Protein AF-A0A2H0P952-F1 (afdb_monomer_lite)

Sequence (73 aa):
SLLPVGLMQTIASVDKGYWYARSPEFLQLPLMATLRWLRVPGDAVFAIGAVALVLFILGLATGHSYAEKTEAA

Foldseek 3Di:
DCVVLVVVLVVCCVPPNNCRSPDPVNCVPPVNVVVVVVCVVVVVVVVVVVVVVVVLVVCVVVVVNDDDPPDPD

Structure (mmCIF, N/CA/C/O backbone):
data_AF-A0A2H0P952-F1
#
_entry.id   AF-A0A2H0P952-F1
#
loop_
_atom_site.group_PDB
_atom_site.id
_atom_site.type_symbol
_atom_site.label_atom_id
_atom_site.label_alt_id
_atom_site.label_comp_id
_atom_site.label_asym_id
_atom_site.label_entity_id
_atom_site.label_seq_id
_atom_site.pdbx_PDB_ins_code
_atom_site.Cartn_x
_atom_site.Cartn_y
_atom_site.Cartn_z
_atom_site.occupancy
_atom_site.B_iso_or_equiv
_atom_site.auth_seq_id
_atom_site.auth_comp_id
_atom_site.auth_asym_id
_atom_site.auth_atom_id
_atom_site.pdbx_PDB_model_num
ATOM 1 N N . SER A 1 1 ? 2.370 -3.095 -3.430 1.00 62.22 1 SER A N 1
ATOM 2 C CA . SER A 1 1 ? 3.300 -2.008 -3.080 1.00 62.22 1 SER A CA 1
ATOM 3 C C . SER A 1 1 ? 3.365 -1.019 -4.238 1.00 62.22 1 SER A C 1
ATOM 5 O O . SER A 1 1 ? 3.647 -1.410 -5.362 1.00 62.22 1 SER A O 1
ATOM 7 N N . LEU A 1 2 ? 3.015 0.250 -4.001 1.00 76.75 2 LEU A N 1
ATOM 8 C CA . LEU A 1 2 ? 2.913 1.247 -5.081 1.00 76.75 2 LEU A CA 1
ATOM 9 C C . LEU A 1 2 ? 4.283 1.731 -5.570 1.00 76.75 2 LEU A C 1
ATOM 11 O O . LEU A 1 2 ? 4.465 1.956 -6.760 1.00 76.75 2 LEU A O 1
ATOM 15 N N . LEU A 1 3 ? 5.252 1.840 -4.660 1.00 88.50 3 LEU A N 1
ATOM 16 C CA . LEU A 1 3 ? 6.562 2.416 -4.954 1.00 88.50 3 LEU A CA 1
ATOM 17 C C . LEU A 1 3 ? 7.407 1.549 -5.913 1.00 88.50 3 LEU A C 1
ATOM 19 O O . LEU A 1 3 ? 7.873 2.090 -6.912 1.00 88.50 3 LEU A O 1
ATOM 23 N N . PRO A 1 4 ? 7.551 0.219 -5.720 1.00 88.38 4 PRO A N 1
ATOM 24 C CA . PRO A 1 4 ? 8.331 -0.612 -6.644 1.00 88.38 4 PRO A CA 1
ATOM 25 C C . PRO A 1 4 ? 7.699 -0.720 -8.038 1.00 88.38 4 PRO A C 1
ATOM 27 O O . PRO A 1 4 ? 8.399 -0.676 -9.045 1.00 88.38 4 PRO A O 1
ATOM 30 N N . VAL A 1 5 ? 6.366 -0.827 -8.104 1.00 90.25 5 VAL A N 1
ATOM 31 C CA . VAL A 1 5 ? 5.628 -0.877 -9.376 1.00 90.25 5 VAL A CA 1
ATOM 32 C C . VAL A 1 5 ? 5.740 0.457 -10.115 1.00 90.25 5 VAL A C 1
ATOM 34 O O . VAL A 1 5 ? 6.013 0.462 -11.311 1.00 90.25 5 VAL A O 1
ATOM 37 N N . GLY A 1 6 ? 5.590 1.582 -9.408 1.00 90.31 6 GLY A N 1
ATOM 38 C CA . GLY A 1 6 ? 5.740 2.918 -9.983 1.00 90.31 6 GLY A CA 1
ATOM 39 C C . GLY A 1 6 ? 7.153 3.178 -10.501 1.00 90.31 6 GLY A C 1
ATOM 40 O O . GLY A 1 6 ? 7.307 3.681 -11.608 1.00 90.31 6 GLY A O 1
ATOM 41 N N . LEU A 1 7 ? 8.189 2.763 -9.763 1.00 93.31 7 LEU A N 1
ATOM 42 C CA . LEU A 1 7 ? 9.575 2.901 -10.215 1.00 93.31 7 LEU A CA 1
ATOM 43 C C . LEU A 1 7 ? 9.832 2.109 -11.504 1.00 93.31 7 LEU A C 1
ATOM 45 O O . LEU A 1 7 ? 10.414 2.642 -12.445 1.00 93.31 7 LEU A O 1
ATOM 49 N N . MET A 1 8 ? 9.345 0.869 -11.586 1.00 91.12 8 MET A N 1
ATOM 50 C CA . MET A 1 8 ? 9.475 0.081 -12.813 1.00 91.12 8 MET A CA 1
ATOM 51 C C . MET A 1 8 ? 8.663 0.649 -13.977 1.00 91.12 8 MET A C 1
ATOM 53 O O . MET A 1 8 ? 9.133 0.594 -15.107 1.00 91.12 8 MET A O 1
ATOM 57 N N . GLN A 1 9 ? 7.474 1.207 -13.733 1.00 92.00 9 GLN A N 1
ATOM 58 C CA . GLN A 1 9 ? 6.706 1.906 -14.770 1.00 92.00 9 GLN A CA 1
ATOM 59 C C . GLN A 1 9 ? 7.450 3.138 -15.289 1.00 92.00 9 GLN A C 1
ATOM 61 O O . GLN A 1 9 ? 7.463 3.377 -16.496 1.00 92.00 9 GLN A O 1
ATOM 66 N N . THR A 1 10 ? 8.099 3.901 -14.407 1.00 93.75 10 THR A N 1
ATOM 67 C CA . THR A 1 10 ? 8.910 5.062 -14.795 1.00 93.75 10 THR A CA 1
ATOM 68 C C . THR A 1 10 ? 10.102 4.638 -15.646 1.00 93.75 10 THR A C 1
ATOM 70 O O . THR A 1 10 ? 10.299 5.196 -16.721 1.00 93.75 10 THR A O 1
ATOM 73 N N . ILE A 1 11 ? 10.846 3.612 -15.224 1.00 94.00 11 ILE A N 1
ATOM 74 C CA . ILE A 1 11 ? 11.979 3.076 -15.995 1.00 94.00 11 ILE A CA 1
ATOM 75 C C . ILE A 1 11 ? 11.500 2.558 -17.359 1.00 94.00 11 ILE A C 1
ATOM 77 O O . ILE A 1 11 ? 12.014 2.970 -18.393 1.00 94.00 11 ILE A O 1
ATOM 81 N N . ALA A 1 12 ? 10.439 1.747 -17.389 1.00 91.56 12 ALA A N 1
ATOM 82 C CA . ALA A 1 12 ? 9.871 1.233 -18.635 1.00 91.56 12 ALA A CA 1
ATOM 83 C C . ALA A 1 12 ? 9.369 2.348 -19.569 1.00 91.56 12 ALA A C 1
ATOM 85 O O . ALA A 1 12 ? 9.455 2.212 -20.790 1.00 91.56 12 ALA A O 1
ATOM 86 N N . SER A 1 13 ? 8.877 3.460 -19.010 1.00 93.12 13 SER A N 1
ATOM 87 C CA . SER A 1 13 ? 8.449 4.627 -19.789 1.00 93.12 13 SER A CA 1
ATOM 88 C C . SER A 1 13 ? 9.628 5.323 -20.465 1.00 93.12 13 SER A C 1
ATOM 90 O O . SER A 1 13 ? 9.469 5.810 -21.582 1.00 93.12 13 SER A O 1
ATOM 92 N N . VAL A 1 14 ? 10.794 5.356 -19.811 1.00 94.44 14 VAL A N 1
ATOM 93 C CA . VAL A 1 14 ? 12.034 5.925 -20.361 1.00 94.44 14 VAL A CA 1
ATOM 94 C C . VAL A 1 14 ? 12.631 5.001 -21.425 1.00 94.44 14 VAL A C 1
ATOM 96 O O . VAL A 1 14 ? 12.978 5.468 -22.505 1.00 94.44 14 VAL A O 1
ATOM 99 N N . ASP A 1 15 ? 12.685 3.694 -21.165 1.00 9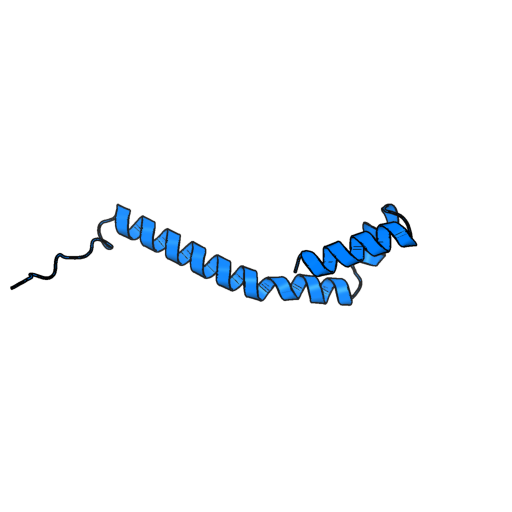3.38 15 ASP A N 1
ATOM 100 C CA . ASP A 1 15 ? 13.381 2.739 -22.039 1.00 93.38 15 ASP A CA 1
ATOM 101 C C . ASP A 1 15 ? 12.584 2.349 -23.293 1.00 93.38 15 ASP A C 1
ATOM 103 O O . ASP A 1 15 ? 13.155 2.093 -24.355 1.00 93.38 15 ASP A O 1
ATOM 107 N N . LYS A 1 16 ? 11.258 2.222 -23.165 1.00 91.38 16 LYS A N 1
ATOM 108 C CA . LYS A 1 16 ? 10.371 1.668 -24.208 1.00 91.38 16 LYS A CA 1
ATOM 109 C C . LYS A 1 16 ? 9.213 2.595 -24.577 1.00 91.38 16 LYS A C 1
ATOM 111 O O . LYS A 1 16 ? 8.445 2.287 -25.489 1.00 91.38 16 LYS A O 1
ATOM 116 N N . GLY A 1 17 ? 9.103 3.741 -23.910 1.00 92.50 17 GLY A N 1
ATOM 117 C CA . GLY A 1 17 ? 8.019 4.694 -24.091 1.00 92.50 17 GLY A CA 1
ATOM 118 C C . GLY A 1 17 ? 6.826 4.426 -23.174 1.00 92.50 17 GLY A C 1
ATOM 119 O O . GLY A 1 17 ? 6.578 3.315 -22.702 1.00 92.50 17 GLY A O 1
ATOM 120 N N . TYR A 1 18 ? 6.042 5.478 -22.942 1.00 91.50 18 TYR A N 1
ATOM 121 C CA . TYR A 1 18 ? 4.903 5.453 -22.021 1.00 91.50 18 TYR A CA 1
ATOM 122 C C . TYR A 1 18 ? 3.829 4.418 -22.384 1.00 91.50 18 TYR A C 1
ATOM 124 O O . TYR A 1 18 ? 3.217 3.809 -21.506 1.00 91.50 18 TYR A O 1
ATOM 132 N N . TRP A 1 19 ? 3.613 4.206 -23.684 1.00 92.38 19 TRP A N 1
ATOM 133 C CA . TRP A 1 19 ? 2.643 3.239 -24.195 1.00 92.38 19 TRP A CA 1
ATOM 134 C C . TRP A 1 19 ? 2.955 1.818 -23.705 1.00 92.38 19 TRP A C 1
ATOM 136 O O . TRP A 1 19 ? 2.038 1.094 -23.327 1.00 92.38 19 TRP A O 1
ATOM 146 N N . TYR A 1 20 ? 4.240 1.456 -23.635 1.00 91.56 20 TYR A N 1
ATOM 147 C CA . TYR A 1 20 ? 4.698 0.149 -23.177 1.00 91.56 20 TYR A CA 1
ATOM 148 C C . TYR A 1 20 ? 4.576 0.009 -21.656 1.00 91.56 20 TYR A C 1
ATOM 150 O O . TYR A 1 20 ? 4.080 -0.993 -21.157 1.00 91.56 20 TYR A O 1
ATOM 158 N N . ALA A 1 21 ? 4.933 1.043 -20.892 1.00 90.94 21 ALA A N 1
ATOM 159 C CA . ALA A 1 21 ? 4.788 1.023 -19.431 1.00 90.94 21 ALA A CA 1
ATOM 160 C C . ALA A 1 21 ? 3.328 0.882 -18.951 1.00 90.94 21 ALA A C 1
ATOM 162 O O . ALA A 1 21 ? 3.069 0.450 -17.825 1.00 90.94 21 ALA A O 1
ATOM 163 N N . ARG A 1 22 ? 2.367 1.261 -19.802 1.00 90.69 22 ARG A N 1
ATOM 164 C CA . ARG A 1 22 ? 0.919 1.126 -19.581 1.00 90.69 22 ARG A CA 1
ATOM 165 C C . ARG A 1 22 ? 0.322 -0.122 -20.236 1.00 90.69 22 ARG A C 1
ATOM 167 O O . ARG A 1 22 ? -0.883 -0.335 -20.108 1.00 90.69 22 ARG A O 1
ATOM 174 N N . SER A 1 23 ? 1.119 -0.910 -20.951 1.00 92.56 23 SER A N 1
ATOM 175 C CA . SER A 1 23 ? 0.604 -1.991 -21.777 1.00 92.56 23 SER A CA 1
ATOM 176 C C . SER A 1 23 ? 0.213 -3.221 -20.942 1.00 92.56 23 SER A C 1
ATOM 178 O O . SER A 1 23 ? 0.745 -3.433 -19.841 1.00 92.56 23 SER A O 1
ATOM 180 N N . PRO A 1 24 ? -0.721 -4.057 -21.433 1.00 89.56 24 PRO A N 1
ATOM 181 C CA . PRO A 1 24 ? -1.084 -5.304 -20.769 1.00 89.56 24 PRO A CA 1
ATOM 182 C C . PRO A 1 24 ? 0.116 -6.234 -20.586 1.00 89.56 24 PRO A C 1
ATOM 184 O O . PRO A 1 24 ? 0.241 -6.856 -19.536 1.00 89.56 24 PRO A O 1
ATOM 187 N N . GLU A 1 25 ? 1.021 -6.282 -21.563 1.00 89.62 25 GLU A N 1
ATOM 188 C CA . GLU A 1 25 ? 2.209 -7.137 -21.550 1.00 89.62 25 GLU A CA 1
ATOM 189 C C . GLU A 1 25 ? 3.124 -6.792 -20.374 1.00 89.62 25 GLU A C 1
ATOM 191 O O . GLU A 1 25 ? 3.611 -7.687 -19.688 1.00 89.62 25 GLU A O 1
ATOM 196 N N . PHE A 1 26 ? 3.307 -5.500 -20.089 1.00 90.19 26 P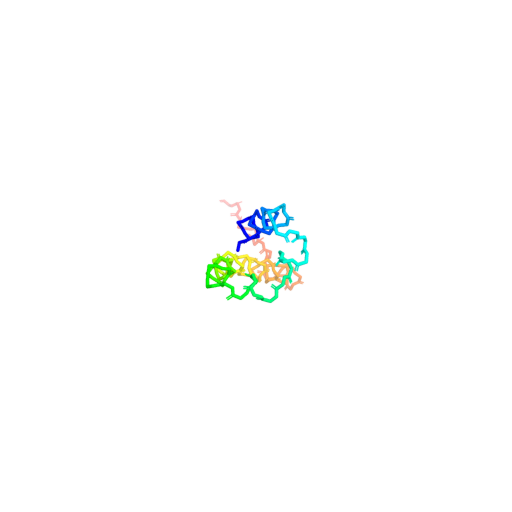HE A N 1
ATOM 197 C CA . PHE A 1 26 ? 4.093 -5.044 -18.949 1.00 90.19 26 PHE A CA 1
ATOM 198 C C . PHE A 1 26 ? 3.371 -5.293 -17.616 1.00 90.19 26 PHE A C 1
ATOM 200 O O . PHE A 1 26 ? 3.962 -5.806 -16.668 1.00 90.19 26 PHE A O 1
ATOM 207 N N . LEU A 1 27 ? 2.075 -4.980 -17.521 1.00 89.62 27 LEU A N 1
ATOM 208 C CA . LEU A 1 27 ? 1.310 -5.105 -16.270 1.00 89.62 27 LEU A CA 1
ATOM 209 C C . LEU A 1 27 ? 1.001 -6.557 -15.869 1.00 89.62 27 LEU A C 1
ATOM 211 O O . LEU A 1 27 ? 0.771 -6.834 -14.685 1.00 89.62 27 LEU A O 1
ATOM 215 N N . GLN A 1 28 ? 0.982 -7.477 -16.832 1.00 90.94 28 GLN A N 1
ATOM 216 C CA . GLN A 1 28 ? 0.747 -8.907 -16.617 1.00 90.94 28 GLN A CA 1
ATOM 217 C C . GLN A 1 28 ? 2.028 -9.693 -16.322 1.00 90.94 28 GLN A C 1
ATOM 219 O O . GLN A 1 28 ? 1.948 -10.888 -16.042 1.00 90.94 28 GLN A O 1
ATOM 224 N N . LEU A 1 29 ? 3.197 -9.040 -16.315 1.00 91.62 29 LEU A N 1
ATOM 225 C CA . LEU A 1 29 ? 4.443 -9.679 -15.905 1.00 91.62 29 LEU A CA 1
ATOM 226 C C . LEU A 1 29 ? 4.283 -10.340 -14.520 1.00 91.62 29 LEU A C 1
ATOM 228 O O . LEU A 1 29 ? 3.723 -9.728 -13.601 1.00 91.62 29 LEU A O 1
ATOM 232 N N . PRO A 1 30 ? 4.829 -11.552 -14.317 1.00 89.94 30 PRO A N 1
ATOM 233 C CA . PRO A 1 30 ? 4.703 -12.275 -13.051 1.00 89.94 30 PRO A CA 1
ATOM 234 C C . PRO A 1 30 ? 5.272 -11.474 -11.871 1.00 89.94 30 PRO A C 1
ATOM 236 O O . PRO A 1 30 ? 4.692 -11.460 -10.789 1.00 89.94 30 PRO A O 1
ATOM 239 N N . LEU A 1 31 ? 6.341 -10.703 -12.097 1.00 89.88 31 LEU A N 1
ATOM 240 C CA . LEU A 1 31 ? 6.897 -9.784 -11.102 1.00 89.88 31 LEU A CA 1
ATOM 241 C C . LEU A 1 31 ? 5.897 -8.690 -10.680 1.00 89.88 31 LEU A C 1
ATOM 243 O O . LEU A 1 31 ? 5.781 -8.382 -9.49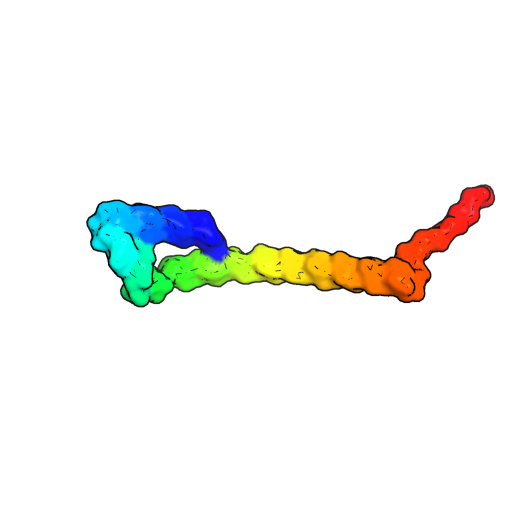3 1.00 89.88 31 LEU A O 1
ATOM 247 N N . MET A 1 32 ? 5.133 -8.128 -11.624 1.00 90.12 32 MET A N 1
ATOM 248 C CA . MET A 1 32 ? 4.107 -7.117 -11.331 1.00 90.12 32 MET A CA 1
ATOM 249 C C . MET A 1 32 ? 2.947 -7.704 -10.532 1.00 90.12 32 MET A C 1
ATOM 251 O O . MET A 1 32 ? 2.359 -7.014 -9.697 1.00 90.12 32 MET A O 1
ATOM 255 N N . ALA A 1 33 ? 2.603 -8.972 -10.767 1.00 89.75 33 ALA A N 1
ATOM 256 C CA . ALA A 1 33 ? 1.636 -9.680 -9.939 1.00 89.75 33 ALA A CA 1
ATOM 257 C C . ALA A 1 33 ? 2.153 -9.802 -8.497 1.00 89.75 33 ALA A C 1
ATOM 259 O O . ALA A 1 33 ? 1.478 -9.342 -7.577 1.00 89.75 33 ALA A O 1
ATOM 260 N N . THR A 1 34 ? 3.374 -10.304 -8.296 1.00 91.44 34 THR A N 1
ATOM 261 C CA . THR A 1 34 ? 3.978 -10.452 -6.961 1.00 91.44 34 THR A CA 1
ATOM 262 C C . THR A 1 34 ? 4.024 -9.130 -6.191 1.00 91.44 34 THR A C 1
ATOM 264 O O . THR A 1 34 ? 3.620 -9.061 -5.031 1.00 91.44 34 THR A O 1
ATOM 267 N N . LEU A 1 35 ? 4.448 -8.041 -6.837 1.00 91.00 35 LEU A N 1
ATOM 268 C CA . LEU A 1 35 ? 4.527 -6.727 -6.191 1.00 91.00 35 LEU A CA 1
ATOM 269 C C . LEU A 1 35 ? 3.153 -6.129 -5.867 1.00 91.00 35 LEU A C 1
ATOM 271 O O . LEU A 1 35 ? 3.002 -5.424 -4.865 1.00 91.00 35 LEU A O 1
ATOM 275 N N . ARG A 1 36 ? 2.124 -6.413 -6.672 1.00 89.00 36 ARG A N 1
ATOM 276 C CA . ARG A 1 36 ? 0.742 -6.054 -6.324 1.00 89.00 36 ARG A CA 1
ATOM 277 C C . ARG A 1 36 ? 0.278 -6.820 -5.090 1.00 89.00 36 ARG A C 1
ATOM 279 O O . ARG A 1 36 ? -0.180 -6.185 -4.142 1.00 89.00 36 ARG A O 1
ATOM 286 N N . TRP A 1 37 ? 0.489 -8.133 -5.059 1.00 90.88 37 TRP A N 1
ATOM 287 C CA . TRP A 1 37 ? 0.111 -8.991 -3.932 1.00 90.88 37 TRP A CA 1
ATOM 288 C C . TRP A 1 37 ? 0.823 -8.631 -2.628 1.00 90.88 37 TRP A C 1
ATOM 290 O O . TRP A 1 37 ? 0.204 -8.675 -1.570 1.00 90.88 37 TRP A O 1
ATOM 300 N N . LEU A 1 38 ? 2.061 -8.135 -2.693 1.00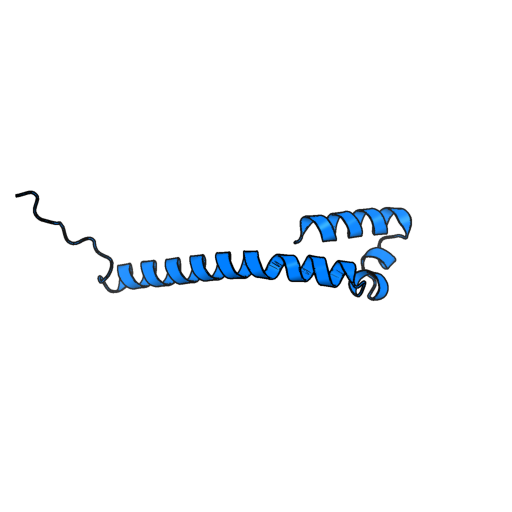 93.00 38 LEU A N 1
ATOM 301 C CA . LEU A 1 38 ? 2.787 -7.632 -1.522 1.00 93.00 38 LEU A CA 1
ATOM 302 C C . LEU A 1 38 ? 2.070 -6.465 -0.810 1.00 93.00 38 LEU A C 1
ATOM 304 O O . LEU A 1 38 ? 2.395 -6.140 0.327 1.00 93.00 38 LEU A O 1
ATOM 308 N N . ARG A 1 39 ? 1.100 -5.804 -1.459 1.00 90.00 39 ARG A N 1
ATOM 309 C CA . ARG A 1 39 ? 0.273 -4.765 -0.822 1.00 90.00 39 ARG A CA 1
ATOM 310 C C . ARG A 1 39 ? -0.754 -5.337 0.160 1.00 90.00 39 ARG A C 1
ATOM 312 O O . ARG A 1 39 ? -1.044 -4.696 1.164 1.00 90.00 39 ARG A O 1
ATOM 319 N N . VAL A 1 40 ? -1.281 -6.525 -0.133 1.00 93.94 40 VAL A N 1
ATOM 320 C CA . VAL A 1 40 ? -2.451 -7.100 0.544 1.00 93.94 40 VAL A CA 1
ATOM 321 C C . VAL A 1 40 ? -2.263 -7.234 2.061 1.00 93.94 40 VAL A C 1
ATOM 323 O O . VAL A 1 40 ? -3.184 -6.859 2.782 1.00 93.94 40 VAL A O 1
ATOM 326 N N . PRO A 1 41 ? -1.099 -7.663 2.590 1.00 95.00 41 PRO A N 1
ATOM 327 C CA . PRO A 1 41 ? -0.897 -7.726 4.038 1.00 95.00 41 PRO A CA 1
ATOM 328 C C . PRO A 1 41 ? -1.012 -6.357 4.721 1.00 95.00 41 PRO A C 1
ATOM 330 O O . PRO A 1 41 ? -1.625 -6.241 5.778 1.00 95.00 41 PRO A O 1
ATOM 333 N N . GLY A 1 42 ? -0.459 -5.308 4.104 1.00 93.06 42 GLY A N 1
ATOM 334 C CA . GLY A 1 42 ? -0.536 -3.946 4.636 1.00 93.06 42 GLY A CA 1
ATOM 335 C C . GLY A 1 42 ? -1.956 -3.383 4.577 1.00 93.06 42 GLY A C 1
ATOM 336 O O . GLY A 1 42 ? -2.422 -2.797 5.552 1.00 93.06 42 GLY A O 1
ATOM 337 N N . ASP A 1 43 ? -2.662 -3.618 3.467 1.00 95.00 43 ASP A N 1
ATOM 338 C CA . ASP A 1 43 ? -4.065 -3.219 3.327 1.00 95.00 43 ASP A CA 1
ATOM 339 C C . ASP A 1 43 ? -4.963 -3.945 4.346 1.00 95.00 43 ASP A C 1
ATOM 341 O O . ASP A 1 43 ? -5.871 -3.330 4.898 1.00 95.00 43 ASP A O 1
ATOM 345 N N . ALA A 1 44 ? -4.689 -5.217 4.654 1.00 96.00 44 ALA A N 1
ATOM 346 C CA . ALA A 1 44 ? -5.429 -5.974 5.663 1.00 96.00 44 ALA A CA 1
ATOM 347 C C . ALA A 1 44 ? -5.248 -5.390 7.074 1.00 96.00 44 ALA A C 1
ATOM 349 O O . ALA A 1 44 ? -6.232 -5.173 7.779 1.00 96.00 44 ALA A O 1
ATOM 350 N N . VAL A 1 45 ? -4.010 -5.074 7.475 1.00 97.12 45 VAL A N 1
ATOM 351 C CA . VAL A 1 45 ? -3.732 -4.428 8.772 1.00 97.12 45 VAL A CA 1
ATOM 352 C C . VAL A 1 45 ? -4.408 -3.058 8.856 1.00 97.12 45 VAL A C 1
ATOM 354 O O . VAL A 1 45 ? -5.054 -2.746 9.856 1.00 97.12 45 VAL A O 1
ATOM 357 N N . PHE A 1 46 ? -4.309 -2.255 7.794 1.00 96.50 46 PHE A N 1
ATOM 358 C CA . PHE A 1 46 ? -4.961 -0.948 7.729 1.00 96.50 46 PHE A CA 1
ATOM 359 C C . PHE A 1 46 ? -6.490 -1.061 7.830 1.00 96.50 46 PHE A C 1
ATOM 361 O O . PHE A 1 46 ? -7.113 -0.310 8.581 1.00 96.50 46 PHE A O 1
ATOM 368 N N . ALA A 1 47 ? -7.095 -2.028 7.134 1.00 97.38 47 ALA A N 1
ATOM 369 C CA . ALA A 1 47 ? -8.532 -2.280 7.188 1.00 97.38 47 ALA A CA 1
ATOM 370 C C . ALA A 1 47 ? -8.996 -2.685 8.594 1.00 97.38 47 ALA A C 1
ATOM 372 O O . ALA A 1 47 ? -10.003 -2.167 9.072 1.00 97.38 47 ALA A O 1
ATOM 373 N N . ILE A 1 48 ? -8.246 -3.549 9.287 1.00 97.94 48 ILE A N 1
ATOM 374 C CA . ILE A 1 48 ? -8.545 -3.931 10.676 1.00 97.94 48 ILE A CA 1
ATOM 375 C C . ILE A 1 48 ? -8.525 -2.698 11.588 1.00 97.94 48 ILE A C 1
ATOM 377 O O . ILE A 1 48 ? -9.454 -2.498 12.369 1.00 97.94 48 ILE A O 1
ATOM 381 N N . GLY A 1 49 ? -7.509 -1.839 11.458 1.00 97.31 49 GLY A N 1
ATOM 382 C CA . GLY A 1 49 ? -7.425 -0.593 12.225 1.00 97.31 49 GLY A CA 1
ATOM 383 C C . GLY A 1 49 ? -8.594 0.357 11.950 1.00 97.31 49 GLY A C 1
ATOM 384 O O . GLY A 1 49 ? -9.166 0.920 12.882 1.00 97.31 49 GLY A O 1
ATOM 385 N N . ALA A 1 50 ? -9.000 0.491 10.686 1.00 97.56 50 ALA A N 1
ATOM 386 C CA . ALA A 1 50 ? -10.156 1.298 10.308 1.00 97.56 50 ALA A CA 1
ATOM 387 C C . ALA A 1 50 ? -11.461 0.758 10.918 1.00 97.56 50 ALA A C 1
ATOM 389 O O . ALA A 1 50 ? -12.247 1.532 11.460 1.00 97.56 50 ALA A O 1
ATOM 390 N N . VAL A 1 51 ? -11.676 -0.562 10.892 1.00 97.56 51 VAL A N 1
ATOM 391 C CA . VAL A 1 51 ? -12.847 -1.194 11.521 1.00 97.56 51 VAL A CA 1
ATOM 392 C C . VAL A 1 51 ? -12.843 -0.970 13.032 1.00 97.56 51 VAL A C 1
ATOM 394 O O . VAL A 1 51 ? -13.870 -0.587 13.587 1.00 97.56 51 VAL A O 1
ATOM 397 N N . ALA A 1 52 ? -11.699 -1.142 13.697 1.00 96.06 52 ALA A N 1
ATOM 398 C CA . ALA A 1 52 ? -11.577 -0.886 15.130 1.00 96.06 52 ALA A CA 1
ATOM 399 C C . ALA A 1 52 ? -11.923 0.572 15.486 1.00 96.06 52 ALA A C 1
ATOM 401 O O . ALA A 1 52 ? -12.652 0.814 16.447 1.00 96.06 52 ALA A O 1
ATOM 402 N N . LEU A 1 53 ? -11.472 1.538 14.678 1.00 95.75 53 LEU A N 1
ATOM 403 C CA . LEU A 1 53 ? -11.811 2.950 14.854 1.00 95.75 53 LEU A CA 1
ATOM 404 C C . LEU A 1 53 ? -13.313 3.210 14.676 1.00 95.75 53 LEU A C 1
ATOM 406 O O . LEU A 1 53 ? -13.909 3.931 15.472 1.00 95.75 53 LEU A O 1
ATOM 410 N N . VAL A 1 54 ? -13.939 2.610 13.660 1.00 96.44 54 VAL A N 1
ATOM 411 C CA . VAL A 1 54 ? -15.388 2.725 13.440 1.00 96.44 54 VAL A CA 1
ATOM 412 C C . VAL A 1 54 ? -16.160 2.162 14.631 1.00 96.44 54 VAL A C 1
ATOM 414 O O . VAL A 1 54 ? -17.069 2.820 15.128 1.00 96.44 54 VAL A O 1
ATOM 417 N N . LEU A 1 55 ? -15.773 0.987 15.132 1.00 94.00 55 LEU A N 1
ATOM 418 C CA . LEU A 1 55 ? -16.398 0.384 16.311 1.00 94.00 55 LEU A CA 1
ATOM 419 C C . LEU A 1 55 ? -16.235 1.261 17.557 1.00 94.00 55 LEU A C 1
ATOM 421 O O . LEU A 1 55 ? -17.190 1.418 18.310 1.00 94.00 55 LEU A O 1
ATOM 425 N N . PHE A 1 56 ? -15.068 1.878 17.747 1.00 92.12 56 PHE A N 1
ATOM 426 C CA . PHE A 1 56 ? -14.832 2.813 18.845 1.00 92.12 56 PHE A CA 1
ATOM 427 C C . PHE A 1 56 ? -15.725 4.059 18.750 1.00 92.12 56 PHE A C 1
ATOM 429 O O . PHE A 1 56 ? -16.353 4.445 19.731 1.00 92.12 56 PHE A O 1
ATOM 436 N N . ILE A 1 57 ? -15.843 4.665 17.565 1.00 93.75 57 ILE A N 1
ATOM 437 C CA . ILE A 1 57 ? -16.713 5.832 17.349 1.00 93.75 57 ILE A CA 1
ATOM 438 C C . ILE A 1 57 ? -18.185 5.464 17.575 1.00 93.75 57 ILE A C 1
ATOM 440 O O . ILE A 1 57 ? -18.917 6.221 18.212 1.00 93.75 57 ILE A O 1
ATOM 444 N N . LEU A 1 58 ? -18.621 4.294 17.099 1.00 92.31 58 LEU A N 1
ATOM 445 C CA . LEU A 1 58 ? -19.969 3.793 17.366 1.00 92.31 58 LEU A CA 1
ATOM 446 C C . LEU A 1 58 ? -20.191 3.562 18.864 1.00 92.31 58 LEU A C 1
ATOM 448 O O . LEU A 1 58 ? -21.231 3.956 19.381 1.00 92.31 58 LEU A O 1
ATOM 452 N N . GLY A 1 59 ? -19.210 2.990 19.564 1.00 88.12 59 GLY A N 1
ATOM 453 C CA . GLY A 1 59 ? -19.244 2.802 21.013 1.00 88.12 59 GLY A CA 1
ATOM 454 C C . GLY A 1 59 ? -19.299 4.117 21.796 1.00 88.12 59 GLY A C 1
ATOM 455 O O . GLY A 1 59 ? -19.980 4.190 22.818 1.00 88.12 59 GLY A O 1
ATOM 456 N N . LEU A 1 60 ? -18.652 5.179 21.306 1.00 89.31 60 LEU A N 1
ATOM 457 C CA . LEU A 1 60 ? -18.792 6.528 21.865 1.00 89.31 60 LEU A CA 1
ATOM 458 C C . LEU A 1 60 ? -20.202 7.086 21.645 1.00 89.31 60 LEU A C 1
ATOM 460 O O . LEU A 1 60 ? -20.778 7.660 22.564 1.00 89.31 60 LEU A O 1
ATOM 464 N N . ALA A 1 61 ? -20.777 6.897 20.455 1.00 85.31 61 ALA A N 1
ATOM 465 C CA . ALA A 1 61 ? -22.123 7.374 20.142 1.00 85.31 61 ALA A CA 1
ATOM 466 C C . ALA A 1 61 ? -23.218 6.632 20.932 1.00 85.31 61 ALA A C 1
ATOM 468 O O . ALA A 1 61 ? -24.208 7.240 21.332 1.00 85.31 61 ALA A O 1
ATOM 469 N N . THR A 1 62 ? -23.047 5.331 21.180 1.00 84.94 62 THR A N 1
ATOM 470 C CA . THR A 1 62 ? -23.982 4.505 21.965 1.00 84.94 62 THR A CA 1
ATOM 471 C C . THR A 1 62 ? -23.684 4.504 23.465 1.00 84.94 62 THR A C 1
ATOM 473 O O . THR A 1 62 ? -24.356 3.801 24.218 1.00 84.94 62 THR A O 1
ATOM 476 N N . GLY A 1 63 ? -22.667 5.245 23.908 1.00 75.56 63 GLY A N 1
ATOM 477 C CA . GLY A 1 63 ? -22.271 5.383 25.308 1.00 75.56 63 GLY A CA 1
ATOM 478 C C . GLY A 1 63 ? -21.596 4.170 25.954 1.00 75.56 63 GLY A C 1
ATOM 479 O O . GLY A 1 63 ? -21.334 4.193 27.151 1.00 75.56 63 GLY A O 1
ATOM 480 N N . HIS A 1 64 ? -21.263 3.134 25.182 1.00 71.81 64 HIS A N 1
ATOM 481 C CA . HIS A 1 64 ? -20.566 1.937 25.669 1.00 71.81 64 HIS A CA 1
ATOM 482 C C . HIS A 1 64 ? -19.047 2.139 25.812 1.00 71.81 64 HIS A C 1
ATOM 484 O O . HIS A 1 64 ? -18.380 1.342 26.463 1.00 71.81 64 HIS A O 1
ATOM 490 N N . SER A 1 65 ? -18.484 3.180 25.190 1.00 71.06 65 SER A N 1
ATOM 491 C CA . SER A 1 65 ? -17.047 3.496 25.252 1.00 71.06 65 SER A CA 1
ATOM 492 C C . SER A 1 65 ? -16.704 4.676 26.165 1.00 71.06 65 SER A C 1
ATOM 494 O O . SER A 1 65 ? -15.575 5.165 26.114 1.00 71.06 65 SER A O 1
ATOM 496 N N . TYR A 1 66 ? -17.633 5.150 27.003 1.00 76.12 66 TYR A N 1
ATOM 497 C CA . TYR A 1 66 ? -17.269 6.096 28.056 1.00 76.12 66 TYR A CA 1
ATOM 498 C C . TYR A 1 66 ? -16.412 5.381 29.100 1.00 76.12 66 TYR A C 1
ATOM 500 O O . TYR A 1 66 ? -16.788 4.3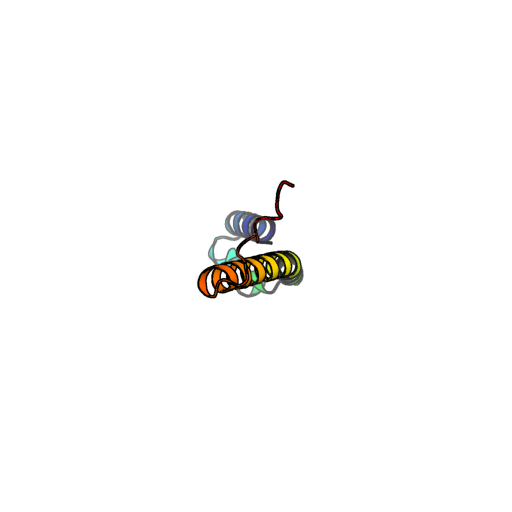28 29.607 1.00 76.12 66 TYR A O 1
ATOM 508 N N . ALA A 1 67 ? -15.252 5.954 29.417 1.00 71.19 67 ALA A N 1
ATOM 509 C CA . ALA A 1 67 ? -14.483 5.500 30.562 1.00 71.19 67 ALA A CA 1
ATOM 510 C C . ALA A 1 67 ? -15.318 5.776 31.817 1.00 71.19 67 ALA A C 1
ATOM 512 O O . ALA A 1 67 ? -15.575 6.937 32.149 1.00 71.19 67 ALA A O 1
ATOM 513 N N . GLU A 1 68 ? -15.775 4.717 32.484 1.00 67.12 68 GLU A N 1
ATOM 514 C CA . GLU A 1 68 ? -16.355 4.855 33.810 1.00 67.12 68 GLU A CA 1
ATOM 515 C C . GLU A 1 68 ? -15.279 5.467 34.705 1.00 67.12 68 GLU A C 1
ATOM 517 O O . GLU A 1 68 ? -14.109 5.073 34.675 1.00 67.12 68 GLU A O 1
ATOM 522 N N . LYS A 1 69 ? -15.652 6.520 35.427 1.00 56.09 69 LYS A N 1
ATOM 523 C CA . LYS A 1 69 ? -14.745 7.229 36.314 1.00 56.09 69 LYS A CA 1
ATOM 524 C C . LYS A 1 69 ? -14.498 6.297 37.496 1.00 56.09 69 LYS A C 1
A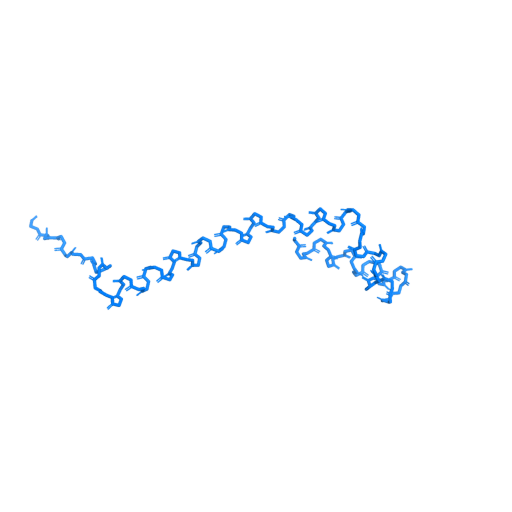TOM 526 O O . LYS A 1 69 ? -15.229 6.386 38.473 1.00 56.09 69 LYS A O 1
ATOM 531 N N . THR A 1 70 ? -13.524 5.390 37.381 1.00 62.81 70 THR A N 1
ATOM 532 C CA . THR A 1 70 ? -13.033 4.603 38.514 1.00 62.81 70 THR A CA 1
ATOM 533 C C . THR A 1 70 ? -12.790 5.587 39.642 1.00 62.81 70 THR A C 1
ATOM 535 O O . THR A 1 70 ? -11.958 6.490 39.512 1.00 62.81 70 THR A O 1
ATOM 538 N N . GLU A 1 71 ? -13.614 5.465 40.680 1.00 58.16 71 GLU A N 1
ATOM 539 C CA . GLU A 1 71 ? -13.536 6.228 41.910 1.00 58.16 71 GLU A CA 1
ATOM 540 C C . GLU A 1 71 ? -12.078 6.287 42.348 1.00 58.16 71 GLU A C 1
ATOM 542 O O . GLU A 1 71 ? -11.470 5.288 42.728 1.00 58.16 71 GLU A O 1
ATOM 547 N N . ALA A 1 72 ? -11.507 7.485 42.247 1.00 51.25 72 ALA A N 1
ATOM 548 C CA . ALA A 1 72 ? -10.397 7.874 43.086 1.00 51.25 72 ALA A CA 1
ATOM 549 C C . ALA A 1 72 ? -10.959 7.949 44.514 1.00 51.25 72 ALA A C 1
ATOM 551 O O . ALA A 1 72 ? -11.443 9.001 44.936 1.00 51.25 72 ALA A O 1
ATOM 552 N N . ALA A 1 73 ? -10.985 6.796 45.178 1.00 42.75 73 ALA A N 1
ATOM 553 C CA . ALA A 1 73 ? -11.156 6.635 46.614 1.00 42.75 73 ALA A CA 1
ATOM 554 C C . ALA A 1 73 ? -9.800 6.266 47.223 1.00 42.75 73 ALA A C 1
ATOM 556 O O . ALA A 1 73 ? -9.077 5.454 46.599 1.00 42.75 73 ALA A O 1
#

Secondary structure (DSSP, 8-state):
-HHHHHHHHHHHHHHH-HHHHTSHHHHTSHHHHHHHHTTHHHHHHHHHHHHHHHHHHHHHHTTTTS-------

Radius of gyration: 22.49 Å; chains: 1; bounding box: 37×20×71 Å

pLDDT: mean 87.39, std 11.64, range [42.75, 97.94]